Protein AF-A0A260PKL0-F1 (afdb_monomer)

Mean predicted aligned error: 5.78 Å

Solvent-accessible surface area (backbone atoms only — not comparable to full-atom values): 4131 Å² total; per-residue (Å²): 142,83,74,61,84,57,43,79,74,47,70,86,48,86,92,75,85,88,86,86,87,84,84,90,74,70,69,92,79,46,64,54,99,84,36,69,73,61,60,88,92,34,73,62,36,53,50,24,60,75,66,71,45,92,66,93,128

Structure (mmCIF, N/CA/C/O backbone):
data_AF-A0A260PKL0-F1
#
_entry.id   AF-A0A260PKL0-F1
#
loop_
_atom_site.group_PDB
_atom_site.id
_atom_site.type_symbol
_atom_site.label_atom_id
_atom_site.label_alt_id
_atom_site.label_comp_id
_atom_site.label_asym_id
_atom_site.label_entity_id
_atom_site.label_seq_id
_atom_site.pdbx_PDB_ins_code
_atom_site.Cartn_x
_atom_site.Cartn_y
_atom_site.Cartn_z
_atom_site.occupancy
_atom_site.B_iso_or_equiv
_atom_site.auth_seq_id
_atom_site.auth_comp_id
_atom_site.auth_asym_id
_atom_site.auth_atom_id
_atom_site.pdbx_PDB_model_num
ATOM 1 N N . MET A 1 1 ? -2.474 10.737 19.213 1.00 45.66 1 MET A N 1
ATOM 2 C CA . MET A 1 1 ? -2.545 10.763 17.738 1.00 45.66 1 MET A CA 1
ATOM 3 C C . MET A 1 1 ? -2.564 9.303 17.299 1.00 45.66 1 MET A C 1
ATOM 5 O O . MET A 1 1 ? -1.520 8.676 17.368 1.00 45.66 1 MET A O 1
ATOM 9 N N . GLY A 1 2 ? -3.746 8.712 17.066 1.00 54.19 2 GLY A N 1
ATOM 10 C CA . GLY A 1 2 ? -3.857 7.275 16.743 1.00 54.19 2 GLY A CA 1
ATOM 11 C C . GLY A 1 2 ? -5.153 6.535 17.125 1.00 54.19 2 GLY A C 1
ATOM 12 O O . GLY A 1 2 ? -5.241 5.351 16.834 1.00 54.19 2 GLY A O 1
ATOM 13 N N . SER A 1 3 ? -6.160 7.159 17.750 1.00 55.03 3 SER A N 1
ATOM 14 C CA . SER A 1 3 ? -7.386 6.441 18.170 1.00 55.03 3 SER A CA 1
ATOM 15 C C . SER A 1 3 ? -8.541 6.464 17.164 1.00 55.03 3 SER A C 1
ATOM 17 O O . SER A 1 3 ? -9.503 5.721 17.345 1.00 55.03 3 SER A O 1
ATOM 19 N N . ASP A 1 4 ? -8.477 7.283 16.110 1.00 67.50 4 ASP A N 1
ATOM 20 C CA . ASP A 1 4 ? -9.707 7.674 15.398 1.00 67.50 4 ASP A CA 1
ATOM 21 C C . ASP A 1 4 ? -10.000 6.878 14.114 1.00 67.50 4 ASP A C 1
ATOM 23 O O . ASP A 1 4 ? -11.097 6.987 13.565 1.00 67.50 4 ASP A O 1
ATOM 27 N N . ILE A 1 5 ? -9.064 6.030 13.659 1.00 75.88 5 ILE A N 1
ATOM 28 C CA . ILE A 1 5 ? -9.218 5.219 12.432 1.00 75.88 5 ILE A CA 1
ATOM 29 C C . ILE A 1 5 ? -10.433 4.292 12.542 1.00 75.88 5 ILE A C 1
ATOM 31 O O . ILE A 1 5 ? -11.270 4.242 11.644 1.00 75.88 5 ILE A O 1
ATOM 35 N N . LEU A 1 6 ? -10.544 3.573 13.661 1.00 79.12 6 LEU A N 1
ATOM 36 C CA . LEU A 1 6 ? -11.636 2.629 13.894 1.00 79.12 6 LEU A CA 1
ATOM 37 C C . LEU A 1 6 ? -12.806 3.270 14.648 1.00 79.12 6 LEU A C 1
ATOM 39 O O . LEU A 1 6 ? -13.949 2.859 14.458 1.00 79.12 6 LEU A O 1
ATOM 43 N N . ALA A 1 7 ? -12.553 4.307 15.455 1.00 77.19 7 ALA A N 1
ATOM 44 C CA . ALA A 1 7 ? -13.588 4.960 16.257 1.00 77.19 7 ALA A CA 1
ATOM 45 C C . ALA A 1 7 ? -14.766 5.462 15.404 1.00 77.19 7 ALA A C 1
ATOM 47 O O . ALA A 1 7 ? -15.918 5.269 15.790 1.00 77.19 7 ALA A O 1
ATOM 48 N N . THR A 1 8 ? -14.500 6.014 14.214 1.00 80.56 8 THR A N 1
ATOM 49 C CA . THR A 1 8 ? -15.541 6.485 13.277 1.00 80.56 8 THR A CA 1
ATOM 50 C C . THR A 1 8 ? -16.544 5.387 12.891 1.00 80.56 8 THR A C 1
ATOM 52 O O . THR A 1 8 ? -17.716 5.676 12.670 1.00 80.56 8 THR A O 1
ATOM 55 N N . TYR A 1 9 ? -16.118 4.122 12.861 1.00 82.00 9 TYR A N 1
ATOM 56 C CA . TYR A 1 9 ? -16.965 2.987 12.478 1.00 82.00 9 TYR A CA 1
ATOM 57 C C . TYR A 1 9 ? -17.521 2.212 13.674 1.00 82.00 9 TYR A C 1
ATOM 59 O O . TYR A 1 9 ? -18.559 1.561 13.554 1.00 82.00 9 TYR A O 1
ATOM 67 N N . LEU A 1 10 ? -16.840 2.255 14.821 1.00 85.00 10 LEU A N 1
ATOM 68 C CA . LEU A 1 10 ? -17.153 1.411 15.976 1.00 85.00 10 LEU A CA 1
ATOM 69 C C . LEU A 1 10 ? -17.994 2.116 17.044 1.00 85.00 10 LEU A C 1
ATOM 71 O O . LEU A 1 10 ? -18.736 1.454 17.762 1.00 85.00 10 LEU A O 1
ATOM 75 N N . THR A 1 11 ? -17.938 3.447 17.126 1.00 80.81 11 THR A N 1
ATOM 76 C CA . THR A 1 11 ? -18.645 4.237 18.158 1.00 80.81 11 THR A CA 1
ATOM 77 C C . THR A 1 11 ? -20.172 4.190 18.066 1.00 80.81 11 THR A C 1
ATOM 79 O O . THR A 1 11 ? -20.848 4.550 19.026 1.00 80.81 11 THR A O 1
ATOM 82 N N . GLN A 1 12 ? -20.729 3.720 16.946 1.00 85.44 12 GLN A N 1
ATOM 83 C CA . GLN A 1 12 ? -22.171 3.499 16.780 1.00 85.44 12 GLN A CA 1
ATOM 84 C C . GLN A 1 12 ? -22.702 2.269 17.537 1.00 85.44 12 GLN A C 1
ATOM 86 O O . GLN A 1 12 ? -23.914 2.114 17.681 1.00 85.44 12 GLN A O 1
ATOM 91 N N . TYR A 1 13 ? -21.817 1.384 18.002 1.00 84.25 13 TYR A N 1
ATOM 92 C CA . TYR A 1 13 ? -22.186 0.154 18.692 1.00 84.25 13 TYR A CA 1
ATOM 93 C C . TYR A 1 13 ? -21.937 0.282 20.196 1.00 84.25 13 TYR A C 1
ATOM 95 O O . TYR A 1 13 ? -20.863 0.699 20.629 1.00 84.25 13 TYR A O 1
ATOM 103 N N . ASP A 1 14 ? -22.918 -0.122 21.004 1.00 86.62 14 ASP A N 1
ATOM 104 C CA . ASP A 1 14 ? -22.756 -0.145 22.456 1.00 86.62 14 ASP A CA 1
ATOM 105 C C . ASP A 1 14 ? -21.843 -1.309 22.884 1.00 86.62 14 ASP A C 1
ATOM 107 O O . ASP A 1 14 ? -21.990 -2.439 22.413 1.00 86.62 14 ASP A O 1
ATOM 11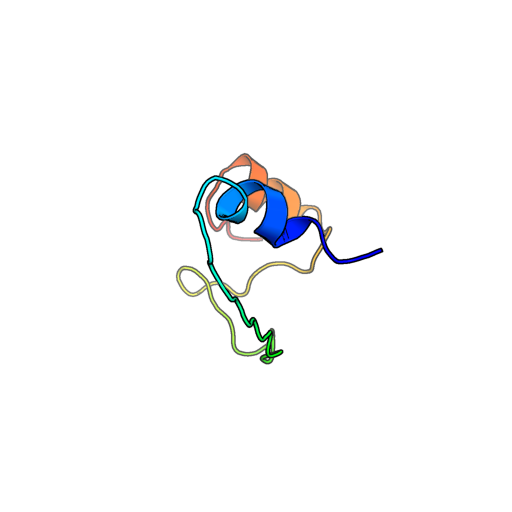1 N N . ARG A 1 15 ? -20.910 -1.031 23.804 1.00 82.56 15 ARG A N 1
ATOM 112 C CA . ARG A 1 15 ? -20.031 -2.017 24.472 1.00 82.56 15 ARG A CA 1
ATOM 113 C C . ARG A 1 15 ? -19.154 -2.878 23.545 1.00 82.56 15 ARG A C 1
ATOM 115 O O . ARG A 1 15 ? -18.921 -4.052 23.835 1.00 82.56 15 ARG A O 1
ATOM 122 N N . VAL A 1 16 ? -18.617 -2.302 22.470 1.00 84.00 16 VAL A N 1
ATOM 123 C CA . VAL A 1 16 ? -17.635 -2.986 21.609 1.00 84.00 16 VAL A CA 1
ATOM 124 C C . VAL A 1 16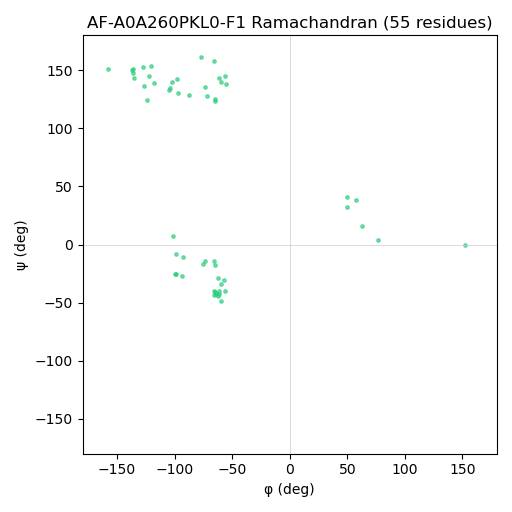 ? -16.209 -2.778 22.118 1.00 84.00 16 VAL A C 1
ATOM 126 O O . VAL A 1 16 ? -15.762 -1.651 22.326 1.00 84.00 16 VAL A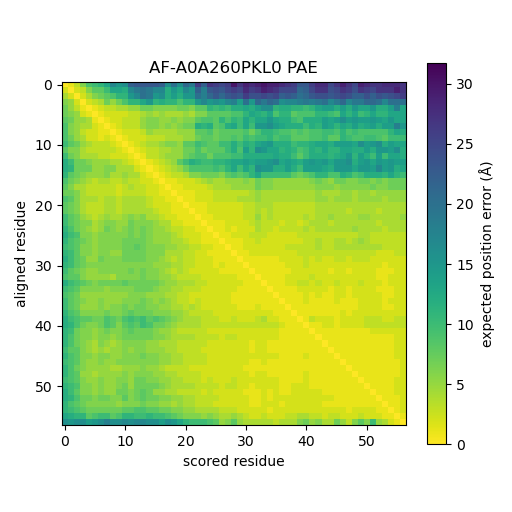 O 1
ATOM 129 N N . HIS A 1 17 ? -15.481 -3.883 22.274 1.00 85.31 17 HIS A N 1
ATOM 130 C CA . HIS A 1 17 ? -14.032 -3.903 22.462 1.00 85.31 17 HIS A CA 1
ATOM 131 C C . HIS A 1 17 ? -13.371 -4.299 21.143 1.00 85.31 17 HIS A C 1
ATOM 133 O O . HIS A 1 17 ? -13.876 -5.187 20.456 1.00 85.31 17 HIS A O 1
ATOM 139 N N . TRP A 1 18 ? -12.257 -3.660 20.786 1.00 84.44 18 TRP A N 1
ATOM 140 C CA . TRP A 1 18 ? -11.542 -3.974 19.553 1.00 84.44 18 TRP A CA 1
ATOM 141 C C . TRP A 1 18 ? -10.036 -4.054 19.771 1.00 84.44 18 TRP A C 1
ATOM 143 O O . TRP A 1 18 ? -9.465 -3.374 20.622 1.00 84.44 18 TRP A O 1
ATOM 153 N N . GLU A 1 1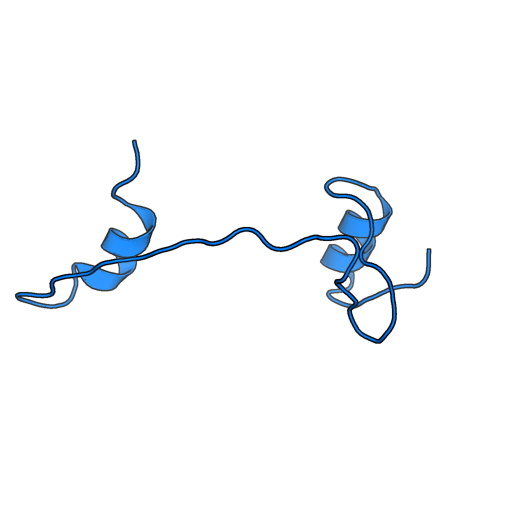9 ? -9.415 -4.878 18.941 1.00 87.56 19 GLU A N 1
ATOM 154 C CA . GLU A 1 19 ? -7.978 -5.051 18.801 1.00 87.56 19 GLU A CA 1
ATOM 155 C C . GLU A 1 19 ? -7.681 -5.084 17.300 1.00 87.56 19 GLU A C 1
ATOM 157 O O . GLU A 1 19 ? -8.486 -5.595 16.519 1.00 87.56 19 GLU A O 1
ATOM 162 N N . PHE A 1 20 ? -6.556 -4.512 16.880 1.00 86.00 20 PHE A N 1
ATOM 163 C CA . PHE A 1 20 ? -6.092 -4.626 15.503 1.00 86.00 20 PHE A CA 1
ATOM 164 C C . PHE A 1 20 ? -4.591 -4.890 15.490 1.00 86.00 20 PHE A C 1
ATOM 166 O O . PHE A 1 20 ? -3.864 -4.432 16.372 1.00 86.00 20 PHE A O 1
ATOM 173 N N . HIS A 1 21 ? -4.138 -5.603 14.466 1.00 90.88 21 HIS A N 1
ATOM 174 C CA . HIS A 1 21 ? -2.727 -5.775 14.167 1.00 90.88 21 HIS A CA 1
ATOM 175 C C . HIS A 1 21 ? -2.482 -5.404 12.706 1.00 90.88 21 HIS A C 1
ATOM 177 O O . HIS A 1 21 ? -3.379 -5.495 11.867 1.00 90.88 21 HIS A O 1
ATOM 183 N N . ILE A 1 22 ? -1.261 -4.975 12.421 1.00 93.50 22 ILE A N 1
ATOM 184 C CA . ILE A 1 22 ? -0.745 -4.787 11.070 1.00 93.50 22 ILE A CA 1
ATOM 185 C C . ILE A 1 22 ? 0.548 -5.585 11.028 1.00 93.50 22 ILE A C 1
ATOM 187 O O . ILE A 1 22 ? 1.314 -5.546 11.991 1.00 93.50 22 ILE A O 1
ATOM 191 N N . ASP A 1 23 ? 0.751 -6.325 9.947 1.00 96.38 23 ASP A N 1
ATOM 192 C CA . ASP A 1 23 ? 2.011 -7.002 9.682 1.00 96.38 23 ASP A CA 1
ATOM 193 C C . ASP A 1 23 ? 2.550 -6.527 8.337 1.00 96.38 23 ASP A C 1
ATOM 195 O O . ASP A 1 23 ? 1.781 -6.229 7.417 1.00 96.38 23 ASP A O 1
ATOM 199 N N . GLU A 1 24 ? 3.866 -6.428 8.246 1.00 96.38 24 GLU A N 1
ATOM 200 C CA . GLU A 1 24 ? 4.549 -6.010 7.030 1.00 96.38 24 GLU A CA 1
ATOM 201 C C . GLU A 1 24 ? 5.012 -7.256 6.279 1.00 96.38 24 GLU A C 1
ATOM 203 O O . GLU A 1 24 ? 5.632 -8.161 6.836 1.00 96.38 24 GLU A O 1
ATOM 208 N N . THR A 1 25 ? 4.707 -7.310 4.986 1.00 94.75 25 THR A N 1
ATOM 209 C CA . THR A 1 25 ? 5.156 -8.390 4.102 1.00 94.75 25 THR A CA 1
ATOM 210 C C . THR A 1 25 ? 5.986 -7.796 2.974 1.00 94.75 25 THR A C 1
ATOM 212 O O . THR A 1 25 ? 5.839 -6.619 2.650 1.00 94.75 25 THR A O 1
ATOM 215 N N . SER A 1 26 ? 6.905 -8.582 2.410 1.00 94.81 26 SER A N 1
ATOM 216 C CA . SER A 1 26 ? 7.831 -8.073 1.395 1.00 94.81 26 SER A CA 1
ATOM 217 C C . SER A 1 26 ? 7.097 -7.646 0.123 1.00 94.81 26 SER A C 1
ATOM 219 O O . SER A 1 26 ? 6.435 -8.467 -0.515 1.00 94.81 26 SER A O 1
ATOM 221 N N . GLU A 1 27 ? 7.287 -6.390 -0.280 1.00 92.50 27 GLU A N 1
ATOM 222 C CA . GLU A 1 27 ? 6.751 -5.836 -1.529 1.00 92.50 27 GLU A CA 1
ATOM 223 C C . GLU A 1 27 ? 7.312 -6.548 -2.772 1.00 92.50 27 GLU A C 1
ATOM 225 O O . GLU A 1 27 ? 6.614 -6.687 -3.772 1.00 92.50 27 GLU A O 1
ATOM 230 N N . GLU A 1 28 ? 8.538 -7.082 -2.704 1.00 92.44 28 GLU A N 1
ATOM 231 C CA . GLU A 1 28 ? 9.190 -7.783 -3.825 1.00 92.44 28 GLU A CA 1
ATOM 232 C C . GLU A 1 28 ? 8.477 -9.082 -4.235 1.00 92.44 28 GLU A C 1
ATOM 234 O O . GLU A 1 28 ? 8.714 -9.613 -5.320 1.00 92.44 28 GLU A O 1
ATOM 239 N N . LEU A 1 29 ? 7.620 -9.618 -3.363 1.00 96.00 29 LEU A N 1
ATOM 240 C CA . LEU A 1 29 ? 6.883 -10.863 -3.588 1.00 96.00 29 LEU A CA 1
ATOM 241 C C . LEU A 1 29 ? 5.426 -10.620 -4.003 1.00 96.00 29 LEU A C 1
ATOM 243 O O . LEU A 1 29 ? 4.645 -11.571 -4.078 1.00 96.00 29 LEU A O 1
ATOM 247 N N . TRP A 1 30 ? 5.046 -9.368 -4.263 1.00 96.25 30 TRP A N 1
ATOM 248 C CA . TRP A 1 30 ? 3.680 -8.992 -4.593 1.00 96.25 30 TRP A CA 1
ATOM 249 C C . TRP A 1 30 ? 3.507 -8.707 -6.089 1.00 96.25 30 TRP A C 1
ATOM 251 O O . TRP A 1 30 ? 4.304 -8.015 -6.718 1.00 96.25 30 TRP A O 1
ATOM 261 N N . MET A 1 31 ? 2.431 -9.250 -6.662 1.00 96.75 31 MET A N 1
ATOM 262 C CA . MET A 1 31 ? 2.014 -8.993 -8.038 1.00 96.75 31 MET A CA 1
ATOM 263 C C . MET A 1 31 ? 0.503 -8.757 -8.108 1.00 96.75 31 MET A C 1
ATOM 265 O O . MET A 1 31 ? -0.261 -9.376 -7.363 1.00 96.75 31 MET A O 1
ATOM 269 N N . ILE A 1 32 ? 0.072 -7.912 -9.047 1.00 97.38 32 ILE A N 1
ATOM 270 C CA . ILE A 1 32 ? -1.336 -7.679 -9.402 1.00 97.38 32 ILE A CA 1
ATOM 271 C C . ILE A 1 32 ? -1.484 -7.952 -10.898 1.00 97.38 32 ILE A C 1
ATOM 273 O O . ILE A 1 32 ? -0.737 -7.399 -11.699 1.00 97.38 32 ILE A O 1
ATOM 277 N N . ASP A 1 33 ? -2.395 -8.850 -11.278 1.00 96.50 33 ASP A N 1
ATOM 278 C CA . ASP A 1 33 ? -2.558 -9.331 -12.662 1.00 96.50 33 ASP A CA 1
ATOM 279 C C . ASP A 1 33 ? -1.241 -9.795 -13.320 1.00 96.50 33 ASP A C 1
ATOM 281 O O . ASP A 1 33 ? -1.028 -9.674 -14.525 1.00 96.50 33 ASP A O 1
ATOM 285 N N . GLY A 1 34 ? -0.335 -10.347 -12.505 1.00 95.94 34 GLY A N 1
ATOM 286 C CA . GLY A 1 34 ? 0.986 -10.811 -12.940 1.00 95.94 34 GLY A CA 1
ATOM 287 C C . GLY A 1 34 ? 2.012 -9.699 -13.181 1.00 95.94 34 GLY A C 1
ATOM 288 O O . GLY A 1 34 ? 3.127 -9.997 -13.604 1.00 95.94 34 GLY A O 1
ATOM 289 N N . LEU A 1 35 ? 1.670 -8.439 -12.903 1.00 97.25 35 LEU A N 1
ATOM 290 C CA . LEU A 1 35 ? 2.582 -7.299 -12.948 1.00 97.25 35 LEU A CA 1
ATOM 291 C C . LEU A 1 35 ? 3.100 -6.974 -11.546 1.00 97.25 35 LEU A C 1
ATOM 293 O O . LEU A 1 35 ? 2.357 -7.050 -10.567 1.00 97.25 35 LEU A O 1
ATOM 297 N N . ILE A 1 36 ? 4.370 -6.582 -11.459 1.00 97.00 36 ILE A N 1
ATOM 298 C CA . ILE A 1 36 ? 4.931 -5.993 -10.239 1.00 97.00 36 ILE A CA 1
ATOM 299 C C . ILE A 1 36 ? 4.337 -4.585 -10.106 1.00 97.00 36 ILE A C 1
ATOM 301 O O . ILE A 1 36 ? 4.389 -3.831 -11.081 1.00 97.00 36 ILE A O 1
ATOM 305 N N . PRO A 1 37 ? 3.752 -4.221 -8.954 1.00 97.75 37 PRO A N 1
ATOM 306 C CA . PRO A 1 37 ? 3.244 -2.875 -8.748 1.00 97.75 37 PRO A CA 1
ATOM 307 C C . PRO A 1 37 ? 4.360 -1.833 -8.851 1.00 97.75 37 PRO A C 1
ATOM 309 O O . PRO A 1 37 ? 5.491 -2.085 -8.423 1.00 97.75 37 PRO A O 1
ATOM 312 N N . PRO A 1 38 ? 4.068 -0.658 -9.424 1.00 97.25 38 PRO A N 1
ATOM 313 C CA . PRO A 1 38 ? 5.064 0.387 -9.556 1.00 97.25 38 PRO A CA 1
ATOM 314 C C . PRO A 1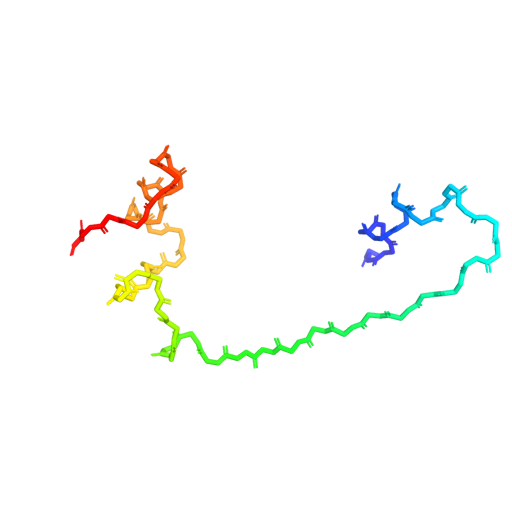 38 ? 5.483 0.924 -8.176 1.00 97.25 38 PRO A C 1
ATOM 316 O O . PRO A 1 38 ? 4.716 0.829 -7.216 1.00 97.25 38 PRO A O 1
ATOM 319 N N . PRO A 1 39 ? 6.674 1.543 -8.062 1.00 95.69 39 PRO A N 1
ATOM 320 C CA . PRO A 1 39 ? 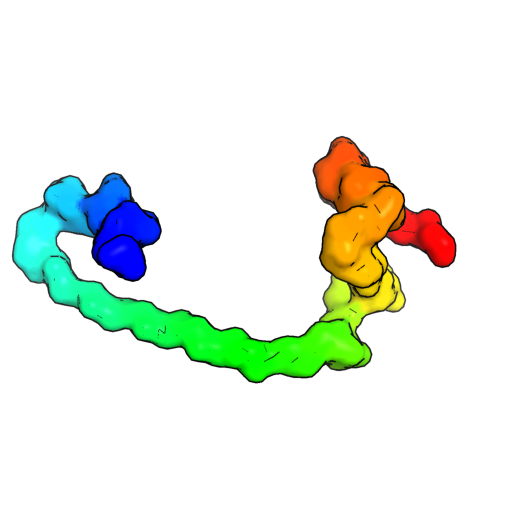7.105 2.166 -6.818 1.00 95.69 39 PRO A CA 1
ATOM 321 C C . PRO A 1 39 ? 6.105 3.214 -6.329 1.00 95.69 39 PRO A C 1
ATOM 323 O O . PRO A 1 39 ? 5.542 3.970 -7.131 1.00 95.69 39 PRO A O 1
ATOM 326 N N . GLY A 1 40 ? 5.953 3.310 -5.01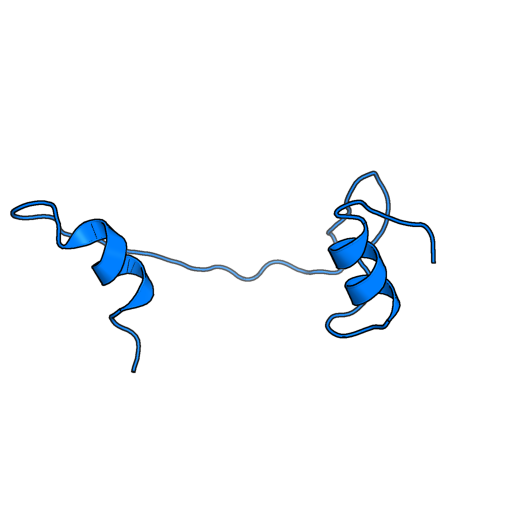0 1.00 94.94 40 GLY A N 1
ATOM 327 C CA . GLY A 1 40 ? 5.078 4.300 -4.396 1.00 94.94 40 GLY A CA 1
ATOM 328 C C . GLY A 1 40 ? 5.420 5.728 -4.829 1.00 94.94 40 GLY A C 1
ATOM 329 O O . GLY A 1 40 ? 6.589 6.118 -4.896 1.00 94.94 40 GLY A O 1
ATOM 330 N N . ARG A 1 41 ? 4.384 6.526 -5.094 1.00 94.88 41 ARG A N 1
ATOM 331 C CA . ARG A 1 41 ? 4.434 7.919 -5.570 1.00 94.88 41 ARG A CA 1
ATOM 332 C C . ARG A 1 41 ? 5.089 8.112 -6.940 1.00 94.88 41 ARG A C 1
ATOM 334 O O . ARG A 1 41 ? 5.466 9.235 -7.276 1.00 94.88 41 ARG A O 1
ATOM 341 N N . SER A 1 42 ? 5.253 7.049 -7.723 1.00 97.50 42 SER A N 1
ATOM 342 C CA . SER A 1 42 ? 5.729 7.153 -9.104 1.00 97.50 42 SER A CA 1
ATOM 343 C C . SER A 1 42 ? 4.626 7.630 -10.055 1.00 97.50 42 SER A C 1
ATOM 345 O O . SER A 1 42 ? 3.435 7.514 -9.769 1.00 97.50 42 SER A O 1
ATOM 347 N N . GLU A 1 43 ? 5.014 8.132 -11.230 1.00 98.06 43 GLU A N 1
ATOM 348 C CA . GLU A 1 43 ? 4.056 8.461 -12.298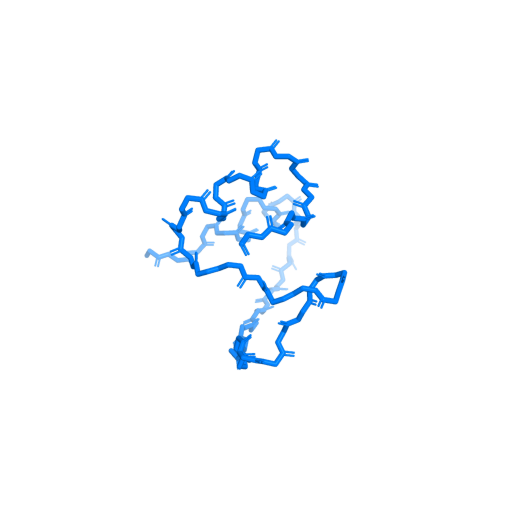 1.00 98.06 43 GLU A CA 1
ATOM 349 C C . GLU A 1 43 ? 3.253 7.234 -12.749 1.00 98.06 43 GLU A C 1
ATOM 351 O O . GLU A 1 43 ? 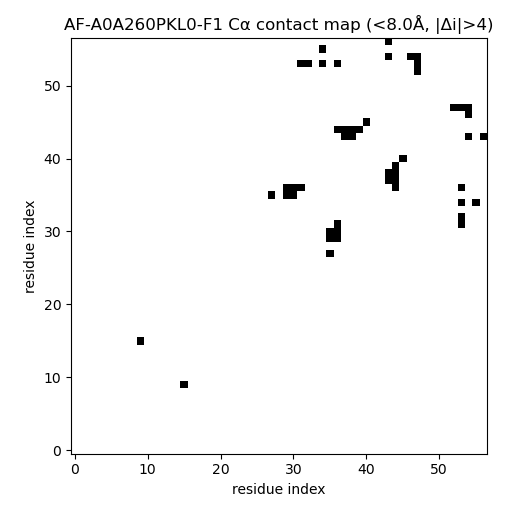2.061 7.348 -13.031 1.00 98.06 43 GLU A O 1
ATOM 356 N N . ALA A 1 44 ? 3.874 6.051 -12.736 1.00 97.69 44 ALA A N 1
ATOM 357 C CA . ALA A 1 44 ? 3.205 4.792 -13.043 1.00 97.69 44 ALA A CA 1
ATOM 358 C C . ALA A 1 44 ? 2.138 4.429 -11.994 1.00 97.69 44 ALA A C 1
ATOM 360 O O . ALA A 1 44 ? 1.047 4.007 -12.371 1.00 97.69 44 ALA A O 1
ATOM 361 N N . GLU A 1 45 ? 2.397 4.651 -10.699 1.00 97.81 45 GLU A N 1
ATOM 362 C CA . GLU A 1 45 ? 1.386 4.456 -9.646 1.00 97.81 45 GLU A CA 1
ATOM 363 C C . GLU A 1 45 ? 0.196 5.406 -9.837 1.00 97.81 45 GLU A C 1
ATOM 365 O O . GLU A 1 45 ? -0.955 4.976 -9.768 1.00 97.81 45 GLU A O 1
ATOM 370 N N . MET A 1 46 ? 0.454 6.684 -10.140 1.00 98.06 46 MET A N 1
ATOM 371 C CA . MET A 1 46 ? -0.616 7.650 -10.410 1.00 98.06 46 MET A CA 1
ATOM 372 C C . MET A 1 46 ? -1.459 7.241 -11.626 1.00 98.06 46 MET A C 1
ATOM 374 O O . MET A 1 46 ? -2.684 7.331 -11.569 1.00 98.06 46 MET A O 1
ATOM 378 N N . ALA A 1 47 ? -0.828 6.732 -12.690 1.00 98.00 47 ALA A N 1
ATOM 379 C CA . ALA A 1 47 ? -1.533 6.223 -13.865 1.00 98.00 47 ALA A CA 1
ATOM 380 C C . ALA A 1 47 ? -2.389 4.981 -13.547 1.00 98.00 47 ALA A C 1
ATOM 382 O O . ALA A 1 47 ? -3.529 4.892 -14.004 1.00 98.00 47 ALA A O 1
ATOM 383 N N . TRP A 1 48 ? -1.878 4.047 -12.732 1.00 98.19 48 TRP A N 1
ATOM 384 C CA . TRP A 1 48 ? -2.651 2.890 -12.252 1.00 98.19 48 TRP A CA 1
ATOM 385 C C . TRP A 1 48 ? -3.863 3.329 -11.430 1.00 98.19 48 TRP A C 1
ATOM 387 O O . TRP A 1 48 ? -4.958 2.796 -11.610 1.00 98.19 48 TRP A O 1
ATOM 397 N N . ALA A 1 49 ? -3.681 4.317 -10.550 1.00 98.12 49 ALA A N 1
ATOM 398 C CA . ALA A 1 49 ? -4.747 4.855 -9.716 1.00 98.12 49 ALA A CA 1
ATOM 399 C C . ALA A 1 49 ? -5.829 5.567 -10.545 1.00 98.12 49 ALA A C 1
ATOM 401 O O . ALA A 1 49 ? -7.015 5.341 -10.312 1.00 98.12 49 ALA A O 1
ATOM 402 N N . GLU A 1 50 ? -5.443 6.381 -11.534 1.00 98.38 50 GLU A N 1
ATOM 403 C CA . GLU A 1 50 ? -6.383 7.074 -12.426 1.00 98.38 50 GLU A CA 1
ATOM 404 C C . GLU A 1 50 ? -7.193 6.091 -13.285 1.00 98.38 50 GLU A C 1
ATOM 406 O O . GLU A 1 50 ? -8.408 6.240 -13.423 1.00 98.38 50 GLU A O 1
ATOM 411 N N . ALA A 1 51 ? -6.543 5.053 -13.820 1.00 98.00 51 ALA A N 1
ATOM 412 C CA . ALA A 1 51 ? -7.211 4.004 -14.588 1.00 98.00 51 ALA A CA 1
ATOM 413 C C . ALA A 1 51 ? -7.992 3.011 -13.712 1.00 98.00 51 ALA A C 1
ATOM 415 O O . ALA A 1 51 ? -8.826 2.264 -14.230 1.00 98.00 51 ALA A O 1
ATOM 416 N N . ASN A 1 52 ? -7.710 2.985 -12.404 1.00 97.81 52 ASN A N 1
ATOM 417 C CA . ASN A 1 52 ? -8.160 1.961 -11.464 1.00 97.81 52 ASN A CA 1
ATOM 418 C C . ASN A 1 52 ? -7.885 0.532 -11.985 1.00 97.81 52 ASN A C 1
ATOM 420 O O . ASN A 1 52 ? -8.741 -0.352 -11.899 1.00 97.81 52 ASN A O 1
ATOM 424 N N . ALA A 1 53 ? -6.708 0.329 -12.587 1.00 97.81 53 ALA A N 1
ATOM 425 C CA . ALA A 1 53 ? -6.295 -0.932 -13.201 1.00 97.81 53 ALA A CA 1
ATOM 426 C C . ALA A 1 53 ? -4.758 -1.040 -13.309 1.00 97.81 53 ALA A C 1
ATOM 428 O O . ALA A 1 53 ? -4.094 -0.015 -13.480 1.00 97.81 53 ALA A O 1
ATOM 429 N N . PRO A 1 54 ? -4.181 -2.258 -13.280 1.00 97.56 54 PRO A N 1
ATOM 430 C CA . PRO A 1 54 ? -2.773 -2.477 -13.603 1.00 97.56 54 PRO A CA 1
ATOM 431 C C . PRO A 1 54 ? -2.475 -2.153 -15.073 1.00 97.56 54 PRO A C 1
ATOM 433 O O . PRO A 1 54 ? -3.098 -2.705 -15.982 1.00 97.56 54 PRO A O 1
ATOM 436 N N . LEU A 1 55 ? -1.499 -1.278 -15.315 1.00 96.62 55 LEU A N 1
ATOM 437 C CA . LEU A 1 55 ? -1.037 -0.889 -16.651 1.00 96.62 55 LEU A CA 1
ATOM 438 C C . LEU A 1 55 ? 0.442 -1.278 -16.853 1.00 96.62 55 LEU A C 1
ATOM 440 O O . LEU A 1 55 ? 1.249 -1.063 -15.949 1.00 96.62 55 LEU A O 1
ATOM 444 N N . PRO A 1 56 ? 0.850 -1.798 -18.024 1.00 91.81 56 PRO A N 1
ATOM 445 C CA . PRO A 1 56 ? 2.270 -1.965 -18.345 1.00 91.81 56 PRO A CA 1
ATOM 446 C C . PRO A 1 56 ? 3.019 -0.619 -18.324 1.00 91.81 56 PRO A C 1
ATOM 448 O O . PRO A 1 56 ? 2.476 0.374 -18.815 1.00 91.81 56 PRO A O 1
ATOM 451 N N . TYR A 1 57 ? 4.247 -0.590 -17.788 1.00 84.38 57 TYR A N 1
ATOM 452 C CA . TYR A 1 57 ? 5.086 0.612 -17.653 1.00 84.38 57 TYR A CA 1
ATOM 453 C C . TYR A 1 57 ? 6.566 0.349 -17.960 1.00 84.38 57 TYR A C 1
ATOM 455 O O . TYR A 1 57 ? 6.983 -0.832 -17.914 1.00 84.38 57 TYR A O 1
#

pLDDT: mean 89.48, std 11.5, range [45.66, 98.38]

Secondary structure (DSSP, 8-state):
--SHHHHHHHTTSTT-----------GGG--BTTBPPPPTT-HHHHHHHHHTS----

Radius of gyration: 17.28 Å; Cα contacts (8 Å, |Δi|>4): 25; chains: 1; bounding box: 32×22×43 Å

Foldseek 3Di:
DPDVPCCVPPVVDPPDDDDDDDDDDDLVPDDDPNHRQDDPPDPLNVVCVVVVHRDDD

Nearest PDB structures (foldseek):
  4u5p-assembly1_A  TM=8.666E-01  e=1.124E-02  Rhodococcus jostii RHA1
  3c6v-assembly1_C  TM=8.205E-01  e=2.648E-02  Aspergillus fumigatus Af293

Sequence (57 aa):
MGSDILATYLTQYDRVHWEFHIDETSEELWMIDGLIPPPGRSEAEMAWAEANAPLPY